Protein AF-A0AB39HNG6-F1 (afdb_monomer)

pLDDT: mean 87.45, std 13.61, range [41.75, 96.56]

Sequence (60 aa):
MDFHIAGFAYYDGLDVIDEFTLGKPVELLSEADNLCDPEAVAIYYQTRKIGYDRKTRMHY

Structure (mmCIF, N/CA/C/O backbone):
data_AF-A0AB39HNG6-F1
#
_entry.id   AF-A0AB39HNG6-F1
#
loop_
_atom_site.group_PDB
_atom_site.id
_atom_site.type_symbol
_atom_site.label_atom_id
_atom_site.label_alt_id
_atom_site.label_comp_id
_atom_site.label_asym_id
_atom_site.label_entity_id
_atom_site.label_seq_id
_atom_site.pdbx_PDB_ins_code
_atom_site.Cartn_x
_atom_site.Cartn_y
_atom_site.Cartn_z
_atom_site.occupancy
_atom_site.B_iso_or_equiv
_atom_site.auth_seq_id
_atom_site.auth_comp_id
_atom_site.auth_asym_id
_atom_site.auth_atom_id
_atom_site.pdbx_PDB_model_num
ATOM 1 N N . MET A 1 1 ? -16.803 -6.004 -10.602 1.00 57.69 1 MET A N 1
ATOM 2 C CA . MET A 1 1 ? -15.689 -5.037 -10.555 1.00 57.69 1 MET A CA 1
ATOM 3 C C . MET A 1 1 ? -14.901 -5.461 -9.341 1.00 57.69 1 MET A C 1
ATOM 5 O O . MET A 1 1 ? -15.372 -5.235 -8.234 1.00 57.69 1 MET A O 1
ATOM 9 N N . ASP A 1 2 ? -13.823 -6.203 -9.553 1.00 71.25 2 ASP A N 1
ATOM 10 C CA . ASP A 1 2 ? -13.089 -6.848 -8.466 1.00 71.25 2 ASP A CA 1
ATOM 11 C C . ASP A 1 2 ? -11.792 -6.086 -8.225 1.00 71.25 2 ASP A C 1
ATOM 13 O O . ASP A 1 2 ? -11.146 -5.628 -9.171 1.00 71.25 2 ASP A O 1
ATOM 17 N N . PHE A 1 3 ? -11.440 -5.916 -6.955 1.00 76.19 3 PHE A N 1
ATOM 18 C CA . PHE A 1 3 ? -10.227 -5.234 -6.537 1.00 76.19 3 PHE A CA 1
ATOM 19 C C . PHE A 1 3 ? -9.317 -6.252 -5.860 1.00 76.19 3 PHE A C 1
ATOM 21 O O . PHE A 1 3 ? -9.694 -6.871 -4.865 1.00 76.19 3 PHE A O 1
ATOM 28 N N . HIS A 1 4 ? -8.128 -6.451 -6.424 1.00 86.75 4 HIS A N 1
ATOM 29 C CA . HIS A 1 4 ? -7.163 -7.420 -5.923 1.00 86.75 4 HIS A CA 1
ATOM 30 C C . HIS A 1 4 ? -5.901 -6.706 -5.459 1.00 86.75 4 HIS A C 1
ATOM 32 O O . HIS A 1 4 ? -5.323 -5.913 -6.201 1.00 86.75 4 HIS A O 1
ATOM 38 N N . ILE A 1 5 ? -5.455 -7.044 -4.252 1.00 90.00 5 ILE A N 1
ATOM 39 C CA . ILE A 1 5 ? -4.197 -6.563 -3.687 1.00 90.00 5 ILE A CA 1
ATOM 40 C C . ILE A 1 5 ? -3.083 -7.499 -4.158 1.00 90.00 5 ILE A C 1
ATOM 42 O O . ILE A 1 5 ? -3.058 -8.683 -3.815 1.00 90.00 5 ILE A O 1
ATOM 46 N N . ALA A 1 6 ? -2.159 -6.983 -4.962 1.00 92.19 6 ALA A N 1
ATOM 47 C CA . ALA A 1 6 ? -0.940 -7.689 -5.322 1.00 92.19 6 ALA A CA 1
ATOM 48 C C . ALA A 1 6 ? 0.143 -7.447 -4.267 1.00 92.19 6 ALA A C 1
ATOM 50 O O . ALA A 1 6 ? 0.272 -6.352 -3.727 1.00 92.19 6 ALA A O 1
ATOM 51 N N . GLY A 1 7 ? 0.960 -8.465 -4.004 1.00 91.88 7 GLY A N 1
ATOM 52 C CA . GLY A 1 7 ? 2.113 -8.312 -3.120 1.00 91.88 7 GLY A CA 1
ATOM 53 C C . GLY A 1 7 ? 1.815 -8.450 -1.625 1.00 91.88 7 GLY A C 1
ATOM 54 O O . GLY A 1 7 ? 2.728 -8.256 -0.837 1.00 91.88 7 GLY A O 1
ATOM 55 N N . PHE A 1 8 ? 0.595 -8.824 -1.222 1.00 93.25 8 PHE A N 1
ATOM 56 C CA . PHE A 1 8 ? 0.182 -8.855 0.191 1.00 93.25 8 PHE A CA 1
ATOM 57 C C . PHE A 1 8 ? 1.129 -9.637 1.112 1.00 93.25 8 PHE A C 1
ATOM 59 O O . PHE A 1 8 ? 1.461 -9.171 2.195 1.00 93.25 8 PHE A O 1
ATOM 66 N N . ALA A 1 9 ? 1.627 -10.787 0.650 1.00 93.62 9 ALA A N 1
ATOM 67 C CA . ALA A 1 9 ? 2.575 -11.605 1.405 1.00 93.62 9 ALA A CA 1
ATOM 68 C C . ALA A 1 9 ? 4.030 -11.089 1.396 1.00 93.62 9 ALA A C 1
ATOM 70 O O . ALA A 1 9 ? 4.852 -11.590 2.153 1.00 93.62 9 AL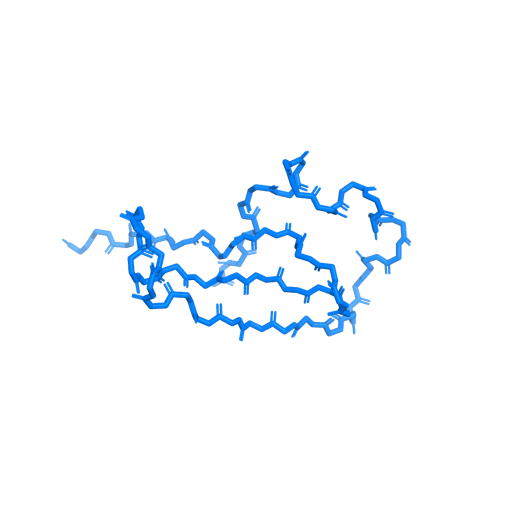A A O 1
ATOM 71 N N . TYR A 1 10 ? 4.361 -10.141 0.515 1.00 93.62 10 TYR A N 1
ATOM 72 C CA . TYR A 1 10 ? 5.707 -9.567 0.375 1.00 93.62 10 TYR A CA 1
ATOM 73 C C . TYR A 1 10 ? 5.871 -8.235 1.118 1.00 93.62 10 TYR A C 1
ATOM 75 O O . TYR A 1 10 ? 6.999 -7.800 1.335 1.00 93.62 10 TYR A O 1
ATOM 83 N N . TYR A 1 11 ? 4.757 -7.593 1.467 1.00 93.62 11 TYR A N 1
ATOM 84 C CA . TYR A 1 11 ? 4.701 -6.382 2.281 1.00 93.62 11 TYR A CA 1
ATOM 85 C C . TYR A 1 11 ? 4.145 -6.711 3.676 1.00 93.62 11 TYR A C 1
ATOM 87 O O . TYR A 1 11 ? 4.029 -7.878 4.045 1.00 93.62 11 TYR A O 1
ATOM 95 N N . ASP A 1 12 ? 3.731 -5.696 4.430 1.00 95.81 12 ASP A N 1
ATOM 96 C CA . ASP A 1 12 ? 3.245 -5.833 5.809 1.00 95.81 12 ASP A CA 1
ATOM 97 C C . ASP A 1 12 ? 1.832 -6.458 5.887 1.00 95.81 12 ASP A C 1
ATOM 99 O O . ASP A 1 12 ? 1.175 -6.406 6.923 1.00 95.81 12 ASP A O 1
ATOM 103 N N . GLY A 1 13 ? 1.317 -7.038 4.796 1.00 93.50 13 GLY A N 1
ATOM 104 C CA . GLY A 1 13 ? -0.032 -7.601 4.740 1.00 93.50 13 GLY A CA 1
ATOM 105 C C . GLY A 1 13 ? -0.233 -8.764 5.712 1.00 93.50 13 GLY A C 1
ATOM 106 O O . GLY A 1 13 ? -1.262 -8.836 6.381 1.00 93.50 13 GLY A O 1
ATOM 107 N N . LEU A 1 14 ? 0.760 -9.649 5.844 1.00 95.38 14 LEU A N 1
ATOM 108 C CA . LEU A 1 14 ? 0.690 -10.760 6.803 1.00 95.38 14 LEU A CA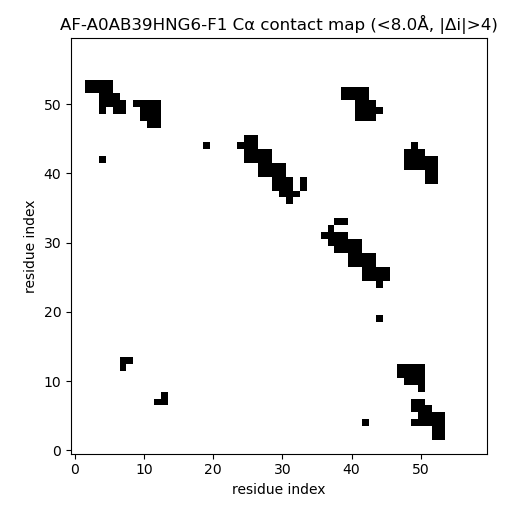 1
ATOM 109 C C . LEU A 1 14 ? 0.704 -10.280 8.255 1.00 95.38 14 LEU A C 1
ATOM 111 O O . LEU A 1 14 ? 0.056 -10.898 9.093 1.00 95.38 14 LEU A O 1
ATOM 115 N N . ASP A 1 15 ? 1.382 -9.167 8.537 1.00 96.25 15 ASP A N 1
ATOM 116 C CA . ASP A 1 15 ? 1.479 -8.612 9.888 1.00 96.25 15 ASP A CA 1
ATOM 117 C C . ASP A 1 15 ? 0.150 -8.013 10.367 1.00 96.25 15 ASP A C 1
ATOM 119 O O . ASP A 1 15 ? -0.103 -7.954 11.567 1.00 96.25 15 ASP A O 1
ATOM 123 N N . VAL A 1 16 ? -0.709 -7.577 9.437 1.00 94.75 16 VAL A N 1
ATOM 124 C CA . VAL A 1 16 ? -1.996 -6.932 9.748 1.00 94.75 16 VAL A CA 1
ATOM 125 C C . VAL A 1 16 ? -3.209 -7.802 9.415 1.00 94.75 16 VAL A C 1
ATOM 127 O O . VAL A 1 16 ? -4.339 -7.322 9.503 1.00 94.75 16 VAL A O 1
ATOM 130 N N . ILE A 1 17 ? -3.015 -9.067 9.023 1.00 94.12 17 ILE A N 1
ATOM 131 C CA . ILE A 1 17 ? -4.088 -9.916 8.475 1.00 94.12 17 ILE A CA 1
ATOM 132 C C . ILE A 1 17 ? -5.255 -10.123 9.452 1.00 94.12 17 ILE A C 1
ATOM 134 O O . ILE A 1 17 ? -6.410 -10.137 9.030 1.00 94.12 17 ILE A O 1
ATOM 138 N N . ASP A 1 18 ? -4.969 -10.201 10.753 1.00 94.88 18 ASP A N 1
ATOM 139 C CA . ASP A 1 18 ? -5.985 -10.379 11.796 1.00 94.88 18 ASP A CA 1
ATOM 140 C C . ASP A 1 18 ? -6.767 -9.083 12.091 1.00 94.88 18 ASP A C 1
ATOM 142 O O . ASP A 1 18 ? -7.884 -9.115 12.611 1.00 94.88 18 ASP A O 1
ATOM 146 N N . GLU A 1 19 ? -6.208 -7.925 11.734 1.00 94.06 19 GLU A N 1
ATOM 147 C CA . GLU A 1 19 ? -6.839 -6.613 11.906 1.00 94.06 19 GLU A CA 1
ATOM 148 C C . GLU A 1 19 ? -7.594 -6.160 10.652 1.00 94.06 19 GLU A C 1
ATOM 150 O O . GLU A 1 19 ? -8.629 -5.480 10.742 1.00 94.06 19 GLU A O 1
ATOM 155 N N . PHE A 1 20 ? -7.076 -6.541 9.481 1.00 92.19 20 PHE A N 1
ATOM 156 C CA . PHE A 1 20 ? -7.543 -6.137 8.162 1.00 92.19 20 PHE A CA 1
ATOM 157 C C . PHE A 1 20 ? -8.787 -6.927 7.736 1.00 92.19 20 PHE A C 1
ATOM 159 O O . PHE A 1 20 ? -8.789 -7.772 6.844 1.00 92.19 20 PHE A O 1
ATOM 166 N N . THR A 1 21 ? -9.875 -6.631 8.438 1.00 90.88 21 THR A N 1
ATOM 167 C CA . THR A 1 21 ? -11.193 -7.250 8.291 1.00 90.88 21 THR A CA 1
ATOM 168 C C . THR A 1 21 ? -12.134 -6.399 7.432 1.00 90.88 21 THR A C 1
ATOM 170 O O . THR A 1 21 ? -11.822 -5.278 7.026 1.00 90.88 21 THR A O 1
ATOM 173 N N . LEU A 1 22 ? -13.318 -6.932 7.122 1.00 91.69 22 LEU A N 1
ATOM 174 C CA . LEU A 1 22 ? -14.312 -6.228 6.309 1.00 91.69 22 LEU A CA 1
ATOM 175 C C . LEU A 1 22 ? -14.726 -4.886 6.936 1.00 91.69 22 LEU A C 1
ATOM 177 O O . LEU A 1 22 ? -14.927 -4.776 8.144 1.00 91.69 22 LEU A O 1
ATOM 181 N N . GLY A 1 23 ? -14.888 -3.868 6.087 1.00 92.25 23 GLY A N 1
ATOM 182 C CA . GLY A 1 23 ? -15.277 -2.515 6.498 1.00 92.25 23 GLY A CA 1
ATOM 183 C C . GLY A 1 23 ? -14.123 -1.639 6.995 1.00 92.25 23 GLY A C 1
ATOM 184 O O . GLY A 1 23 ? -14.351 -0.474 7.321 1.00 92.25 23 GLY A O 1
ATOM 185 N N . LYS A 1 24 ? -12.889 -2.157 7.037 1.00 93.94 24 LYS A N 1
ATOM 186 C CA . LYS A 1 24 ? -11.704 -1.357 7.354 1.00 93.94 24 LYS A CA 1
ATOM 187 C C . LYS A 1 24 ? -11.319 -0.467 6.165 1.00 93.94 24 LYS A C 1
ATOM 189 O O . LYS A 1 24 ? -11.212 -0.975 5.048 1.00 93.94 24 LYS A O 1
ATOM 194 N N . PRO A 1 25 ? -11.120 0.845 6.379 1.00 94.06 25 PRO A N 1
ATOM 195 C CA . PRO A 1 25 ? -10.680 1.736 5.317 1.00 94.06 25 P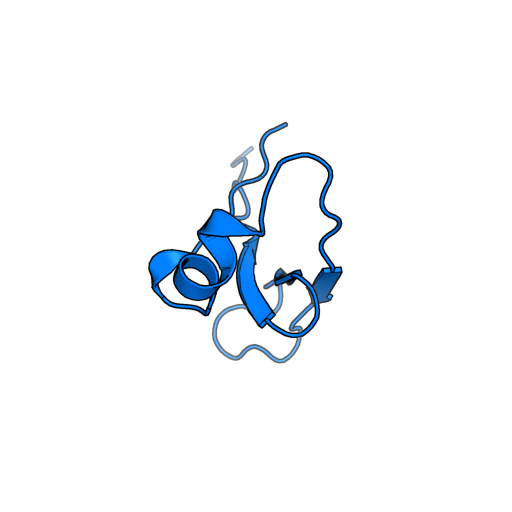RO A CA 1
ATOM 196 C C . PRO A 1 25 ? -9.218 1.464 4.951 1.00 94.06 25 PRO A C 1
ATOM 198 O O . PRO A 1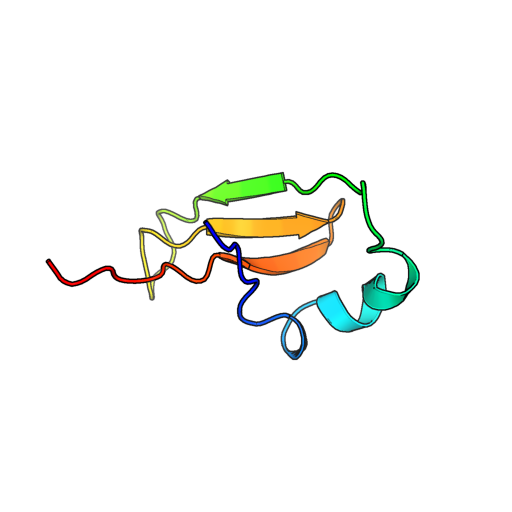 25 ? -8.420 1.043 5.790 1.00 94.06 25 PRO A O 1
ATOM 201 N N . VAL A 1 26 ? -8.883 1.755 3.698 1.00 94.62 26 VAL A N 1
ATOM 202 C CA . VAL A 1 26 ? -7.515 1.764 3.174 1.00 94.62 26 VAL A CA 1
ATOM 203 C C . VAL A 1 26 ? -7.244 3.094 2.494 1.00 94.62 26 VAL A C 1
ATOM 205 O O . VAL A 1 26 ? -8.169 3.764 2.032 1.00 94.62 26 VAL A O 1
ATOM 208 N N . GLU A 1 27 ? -5.972 3.445 2.402 1.00 96.12 27 GLU A N 1
ATOM 209 C CA . GLU A 1 27 ? -5.497 4.602 1.656 1.00 96.12 27 GLU A CA 1
ATOM 210 C C . GLU A 1 27 ? -4.828 4.136 0.362 1.00 96.12 27 GLU A C 1
ATOM 212 O O . GLU A 1 27 ? -4.096 3.144 0.342 1.00 96.12 27 GLU A O 1
ATOM 217 N N . LEU A 1 28 ? -5.110 4.847 -0.729 1.00 94.44 28 LEU A N 1
ATOM 218 C CA . LEU A 1 28 ? -4.521 4.606 -2.042 1.00 94.44 28 LEU A CA 1
ATOM 219 C C . LEU A 1 28 ? -3.565 5.751 -2.361 1.00 94.44 28 LEU A C 1
ATOM 221 O O . LEU A 1 28 ? -3.982 6.910 -2.386 1.00 94.44 28 LEU A O 1
ATOM 225 N N . LEU A 1 29 ? -2.302 5.424 -2.628 1.00 95.12 29 LEU A N 1
ATOM 226 C CA . LEU A 1 29 ? -1.265 6.398 -2.945 1.00 95.12 29 LEU A CA 1
ATOM 227 C C . LEU A 1 29 ? -0.646 6.081 -4.307 1.00 95.12 29 LEU A C 1
ATOM 229 O O . LEU A 1 29 ? -0.086 5.006 -4.506 1.00 95.12 29 LEU A O 1
ATOM 233 N N . SER A 1 30 ? -0.738 7.023 -5.244 1.00 92.81 30 SER A N 1
ATOM 234 C CA . SER A 1 30 ? -0.068 6.916 -6.542 1.00 92.81 30 SER A CA 1
ATOM 235 C C . SER A 1 30 ? 1.442 7.101 -6.386 1.00 92.81 30 SER A C 1
ATOM 237 O O . SER A 1 30 ? 1.875 8.139 -5.883 1.00 92.81 30 SER A O 1
ATOM 239 N N . GLU A 1 31 ? 2.234 6.151 -6.876 1.00 92.88 31 GLU A N 1
ATOM 240 C CA . GLU A 1 31 ? 3.699 6.231 -6.905 1.00 92.88 31 GLU A CA 1
ATOM 241 C C . GLU A 1 31 ? 4.179 6.572 -8.324 1.00 92.88 31 GLU A C 1
ATOM 243 O O . GLU A 1 31 ? 4.698 5.729 -9.051 1.00 92.88 31 GLU A O 1
ATOM 248 N N . ALA A 1 32 ? 3.981 7.826 -8.744 1.00 90.50 32 ALA A N 1
ATOM 249 C CA . ALA A 1 32 ? 4.328 8.277 -10.099 1.00 90.50 32 ALA A CA 1
ATOM 250 C C . ALA A 1 32 ? 5.840 8.238 -10.406 1.00 90.50 32 ALA A C 1
ATOM 252 O O . ALA A 1 32 ? 6.252 8.267 -11.565 1.00 90.50 32 ALA A O 1
ATOM 253 N N . ASP A 1 33 ? 6.666 8.193 -9.364 1.00 91.75 33 ASP A N 1
ATOM 254 C CA . ASP A 1 33 ? 8.122 8.087 -9.394 1.00 91.75 33 ASP A CA 1
ATOM 255 C C . ASP A 1 33 ? 8.628 6.641 -9.252 1.00 91.75 33 ASP A C 1
ATOM 257 O O . ASP A 1 33 ? 9.839 6.405 -9.215 1.00 91.75 33 ASP 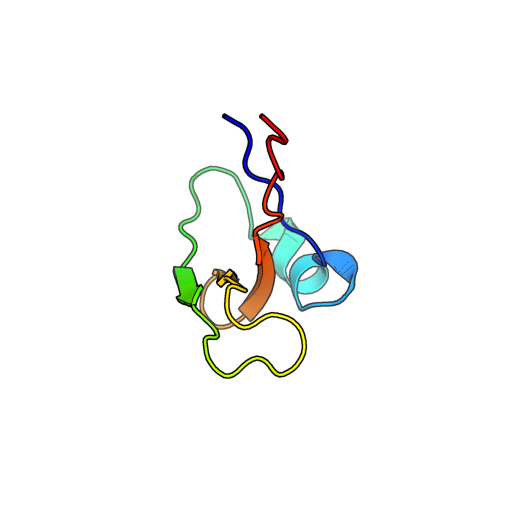A O 1
ATOM 261 N N . ASN A 1 34 ? 7.725 5.656 -9.205 1.00 86.44 34 ASN A N 1
ATOM 262 C CA . ASN A 1 34 ? 8.098 4.253 -9.157 1.00 86.44 34 ASN A CA 1
ATOM 263 C C . ASN A 1 34 ? 8.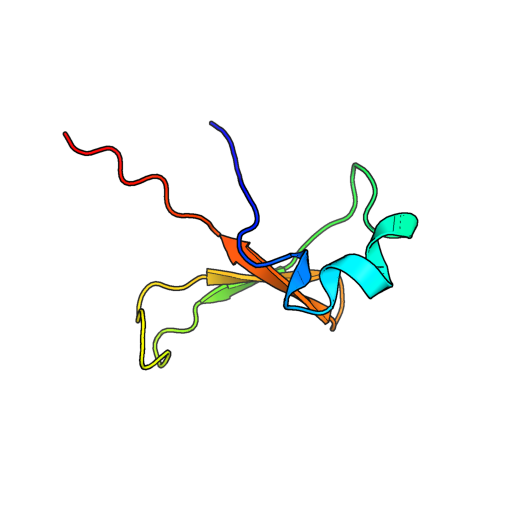837 3.857 -10.447 1.00 86.44 34 ASN A C 1
ATOM 265 O O . ASN A 1 34 ? 8.280 3.863 -11.545 1.00 86.44 34 ASN A O 1
ATOM 269 N N . LEU A 1 35 ? 10.115 3.489 -10.298 1.00 87.69 35 LEU A N 1
ATOM 270 C CA . LEU A 1 35 ? 11.014 3.171 -11.414 1.00 87.69 35 LEU A CA 1
ATOM 271 C C . LEU A 1 35 ? 10.552 1.969 -12.257 1.00 87.69 35 LEU A C 1
ATOM 273 O O . LEU A 1 35 ? 10.997 1.823 -13.395 1.00 87.69 35 LEU A O 1
ATOM 277 N N . CYS A 1 36 ? 9.704 1.098 -11.701 1.00 86.94 36 CYS A N 1
ATOM 278 C CA . CYS A 1 36 ? 9.200 -0.094 -12.377 1.00 86.94 36 CYS A CA 1
ATOM 279 C C . CYS A 1 36 ? 7.874 0.162 -13.103 1.00 86.94 36 CYS A C 1
ATOM 281 O O . CYS A 1 36 ? 7.693 -0.317 -14.221 1.00 86.94 36 CYS A O 1
ATOM 283 N N . ASP A 1 37 ? 6.948 0.878 -12.463 1.00 87.44 37 ASP A N 1
ATOM 284 C CA . ASP A 1 37 ? 5.621 1.178 -13.004 1.00 87.44 37 ASP A CA 1
ATOM 285 C C . ASP A 1 37 ? 5.152 2.562 -12.523 1.00 87.44 37 ASP A C 1
ATOM 287 O O . ASP A 1 37 ? 4.671 2.676 -11.395 1.00 87.44 37 ASP A O 1
ATOM 291 N N . PRO A 1 38 ? 5.250 3.614 -13.358 1.00 88.75 38 PRO A N 1
ATOM 292 C CA . PRO A 1 38 ? 4.856 4.973 -12.980 1.00 88.75 38 PRO A CA 1
ATOM 293 C C . PRO A 1 38 ? 3.343 5.132 -12.784 1.00 88.75 38 PRO A C 1
ATOM 295 O O . PRO A 1 38 ? 2.879 6.199 -12.391 1.00 88.75 38 PRO A O 1
ATOM 298 N N . GLU A 1 39 ? 2.545 4.105 -13.080 1.00 89.44 39 GLU A N 1
ATOM 299 C CA . GLU A 1 39 ? 1.124 4.113 -12.778 1.00 89.44 39 GLU A CA 1
ATOM 300 C C . GLU A 1 39 ? 0.747 3.233 -11.573 1.00 89.44 39 GLU A C 1
ATOM 302 O O . GLU A 1 39 ? -0.443 2.954 -11.381 1.00 89.44 39 GLU A O 1
ATOM 307 N N . ALA A 1 40 ? 1.728 2.778 -10.786 1.00 90.44 40 ALA A N 1
ATOM 308 C CA . ALA A 1 40 ? 1.497 1.962 -9.603 1.00 90.44 40 ALA A CA 1
ATOM 309 C C . ALA A 1 40 ?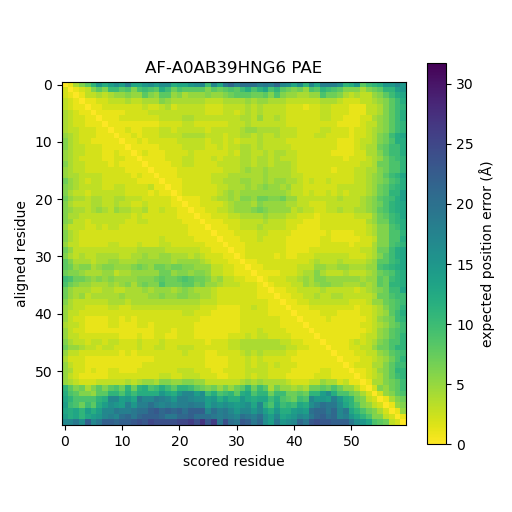 0.703 2.726 -8.533 1.00 90.44 40 ALA A C 1
ATOM 311 O O . ALA A 1 40 ? 1.011 3.875 -8.199 1.00 90.44 40 ALA A O 1
ATOM 312 N N . VAL A 1 41 ? -0.292 2.059 -7.941 1.00 93.19 41 VAL A N 1
ATOM 313 C CA . VAL A 1 41 ? -1.041 2.579 -6.792 1.00 93.19 41 VAL A CA 1
ATOM 314 C C . VAL A 1 41 ? -0.790 1.684 -5.588 1.00 93.19 41 VAL A C 1
ATOM 316 O O . VAL A 1 41 ? -1.250 0.543 -5.526 1.00 93.19 41 VAL A O 1
ATOM 319 N N . ALA A 1 42 ? -0.026 2.195 -4.626 1.00 94.75 42 ALA A N 1
ATOM 320 C CA . ALA A 1 42 ? 0.235 1.523 -3.365 1.00 94.75 42 ALA A CA 1
ATOM 321 C C . ALA A 1 42 ? -1.002 1.577 -2.461 1.00 94.75 42 ALA A C 1
ATOM 323 O O . ALA A 1 42 ? -1.721 2.576 -2.413 1.00 94.75 42 ALA A O 1
ATOM 324 N N . ILE A 1 43 ? -1.228 0.493 -1.727 1.00 95.38 43 ILE A N 1
ATOM 325 C CA . ILE A 1 43 ? -2.351 0.332 -0.808 1.00 95.38 43 ILE A CA 1
ATOM 326 C C . ILE A 1 43 ? -1.801 0.299 0.609 1.00 95.38 43 ILE A C 1
ATOM 328 O O . ILE A 1 43 ? -0.935 -0.522 0.930 1.00 95.38 43 ILE A O 1
ATOM 332 N N . TYR A 1 44 ? -2.344 1.166 1.456 1.00 96.50 44 TYR A N 1
ATOM 333 C CA . TYR A 1 44 ? -1.979 1.277 2.858 1.00 96.50 44 TYR A CA 1
ATOM 334 C C . TYR A 1 44 ? -3.164 0.951 3.764 1.00 96.50 44 TYR A C 1
ATOM 336 O O . TYR A 1 44 ? -4.28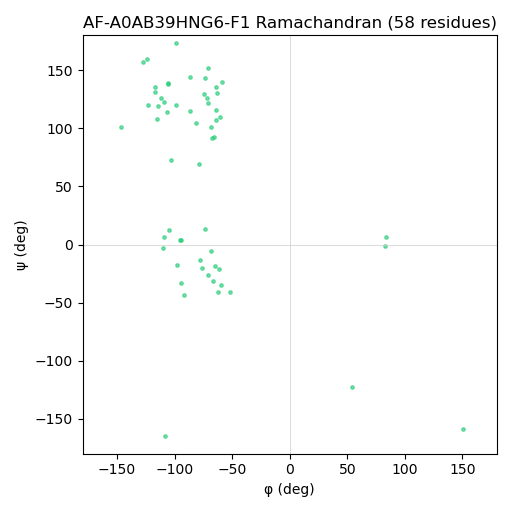1 1.425 3.553 1.00 96.50 44 TYR A O 1
ATOM 344 N N . TYR A 1 45 ? -2.905 0.166 4.806 1.00 96.31 45 TYR A N 1
ATOM 345 C CA . TYR A 1 45 ? -3.773 0.068 5.973 1.00 96.31 45 TYR A CA 1
ATOM 346 C C . TYR A 1 45 ? -3.083 0.796 7.126 1.00 96.31 45 TYR A C 1
ATOM 348 O O . TYR A 1 45 ? -2.009 0.388 7.568 1.00 96.31 45 TYR A O 1
ATOM 356 N N . GLN A 1 46 ? -3.675 1.899 7.590 1.00 94.56 46 GLN A N 1
ATOM 357 C CA . GLN A 1 46 ? -3.007 2.830 8.506 1.00 94.56 46 GLN A CA 1
ATOM 358 C C . GLN A 1 46 ? -1.660 3.287 7.902 1.00 94.56 46 GLN A C 1
ATOM 360 O O . GLN A 1 46 ? -1.623 3.791 6.787 1.00 94.56 46 GLN A O 1
ATOM 365 N N . THR A 1 47 ? -0.539 3.075 8.592 1.00 95.31 47 THR A N 1
ATOM 366 C CA . THR A 1 47 ? 0.809 3.419 8.108 1.00 95.31 47 THR A CA 1
ATOM 367 C C . THR A 1 47 ? 1.528 2.257 7.414 1.00 95.31 47 THR A C 1
ATOM 369 O O . THR A 1 47 ? 2.692 2.387 7.038 1.00 95.31 47 THR A O 1
ATOM 372 N N . ARG A 1 48 ? 0.859 1.109 7.249 1.00 96.31 48 ARG A N 1
ATOM 373 C CA . ARG A 1 48 ? 1.441 -0.139 6.741 1.00 96.31 48 ARG A CA 1
ATOM 374 C C . ARG A 1 48 ? 1.125 -0.305 5.263 1.00 96.31 48 ARG A C 1
ATOM 376 O O . ARG A 1 48 ? -0.046 -0.382 4.892 1.00 96.31 48 ARG A O 1
ATOM 383 N N . LYS A 1 49 ? 2.155 -0.388 4.416 1.00 96.50 49 LYS A N 1
ATOM 384 C CA . LYS A 1 49 ? 1.974 -0.753 3.004 1.00 96.50 49 LYS A CA 1
ATOM 385 C C . LYS A 1 49 ? 1.613 -2.230 2.954 1.00 96.50 49 LYS A C 1
ATOM 387 O O . LYS A 1 49 ? 2.384 -3.055 3.427 1.00 96.50 49 LYS A O 1
ATOM 392 N N . ILE A 1 50 ? 0.461 -2.558 2.384 1.00 96.56 50 ILE A N 1
ATOM 393 C CA . ILE A 1 50 ? -0.037 -3.940 2.299 1.00 96.56 50 ILE A CA 1
ATOM 394 C C . ILE A 1 50 ? -0.020 -4.483 0.871 1.00 96.56 50 ILE A C 1
ATOM 396 O O . ILE A 1 50 ? -0.350 -5.642 0.650 1.00 96.56 50 ILE A O 1
ATOM 400 N N . GLY A 1 51 ? 0.362 -3.671 -0.113 1.00 95.00 51 GLY A N 1
ATOM 401 C CA . GLY A 1 51 ? 0.504 -4.109 -1.495 1.00 95.00 51 GLY A CA 1
A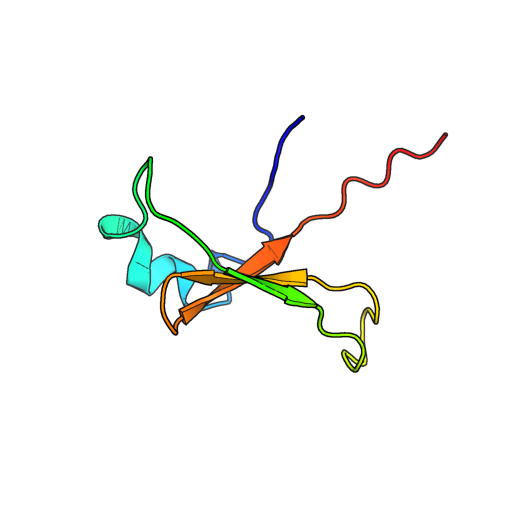TOM 402 C C . GLY A 1 51 ? 0.249 -3.002 -2.500 1.00 95.00 51 GLY A C 1
ATOM 403 O O . GLY A 1 51 ? 0.327 -1.820 -2.173 1.00 95.00 51 GLY A O 1
ATOM 404 N N . TYR A 1 52 ? -0.069 -3.414 -3.721 1.00 94.00 52 TYR A N 1
ATOM 405 C CA . TYR A 1 52 ? -0.503 -2.539 -4.807 1.00 94.00 52 TYR A CA 1
ATOM 406 C C . TYR A 1 52 ? -1.850 -2.982 -5.349 1.00 94.00 52 TYR A C 1
ATOM 408 O O . TYR A 1 52 ? -2.231 -4.151 -5.212 1.00 94.00 52 TYR A O 1
ATOM 416 N N . ASP A 1 53 ? -2.540 -2.072 -6.025 1.00 89.38 53 ASP A N 1
ATOM 417 C CA . ASP A 1 53 ? -3.651 -2.466 -6.869 1.00 89.38 53 ASP A CA 1
ATOM 418 C C . ASP A 1 53 ? -3.138 -3.357 -8.011 1.00 89.38 53 ASP A C 1
ATOM 420 O O . ASP A 1 53 ? -2.146 -3.083 -8.687 1.00 89.38 53 ASP A O 1
ATOM 424 N N . ARG A 1 54 ? -3.784 -4.503 -8.227 1.00 79.19 54 ARG A N 1
ATOM 425 C CA . ARG A 1 54 ? -3.566 -5.236 -9.468 1.00 79.19 54 ARG A CA 1
ATOM 426 C C . ARG A 1 54 ? -4.443 -4.589 -10.527 1.00 79.19 54 ARG A C 1
ATOM 428 O O . ARG A 1 54 ? -5.643 -4.859 -10.574 1.00 79.19 54 ARG A O 1
ATOM 435 N N . LYS A 1 55 ? -3.845 -3.810 -11.429 1.00 68.69 55 LYS A N 1
ATOM 436 C CA . LYS A 1 55 ? -4.546 -3.384 -12.643 1.00 68.69 55 LYS A CA 1
ATOM 437 C C . LYS A 1 55 ? -4.935 -4.609 -13.467 1.00 68.69 55 LYS A C 1
ATOM 439 O O . LYS A 1 55 ? -4.089 -5.270 -14.072 1.00 68.69 55 LYS A O 1
ATOM 444 N N . THR A 1 56 ? -6.227 -4.907 -13.527 1.00 56.06 56 THR A N 1
ATOM 445 C CA . THR A 1 56 ? -6.760 -5.809 -14.547 1.00 56.06 56 THR A CA 1
ATOM 446 C C . THR A 1 56 ? -6.629 -5.088 -15.882 1.00 56.06 56 THR A C 1
ATOM 448 O O . THR A 1 56 ? -7.417 -4.193 -16.184 1.00 56.06 56 THR A O 1
ATOM 451 N N . ARG A 1 57 ? -5.615 -5.437 -16.683 1.00 56.41 57 ARG A N 1
ATOM 452 C CA . ARG A 1 57 ? -5.550 -4.992 -18.078 1.00 56.41 57 ARG A CA 1
ATOM 453 C C . ARG A 1 57 ? -6.711 -5.646 -18.823 1.00 56.41 57 ARG A C 1
ATOM 455 O O . ARG A 1 57 ? -6.596 -6.774 -19.291 1.00 56.41 57 ARG A O 1
ATOM 462 N N . MET A 1 58 ? -7.841 -4.949 -18.894 1.00 47.78 58 MET A N 1
ATOM 463 C CA . MET A 1 58 ? -8.887 -5.256 -19.862 1.00 47.78 58 MET A CA 1
ATOM 464 C C . MET A 1 58 ? -8.297 -4.910 -21.233 1.00 47.78 58 MET A C 1
ATOM 466 O O . MET A 1 58 ? -8.299 -3.751 -21.643 1.00 47.78 58 MET A O 1
ATOM 470 N N . HIS A 1 59 ? -7.674 -5.893 -21.883 1.00 43.91 59 HIS A N 1
ATOM 471 C CA . HIS A 1 59 ? -7.321 -5.787 -23.292 1.00 43.91 59 HIS A CA 1
ATOM 472 C C . HIS A 1 59 ? -8.638 -5.697 -24.074 1.00 43.91 59 HIS A C 1
ATOM 474 O O . HIS A 1 59 ? -9.383 -6.675 -24.116 1.00 43.91 59 HIS A O 1
ATOM 480 N N . TYR A 1 60 ? -8.944 -4.504 -24.588 1.00 41.75 60 TYR A N 1
ATOM 481 C CA . TYR A 1 60 ? -10.003 -4.287 -25.576 1.00 41.75 60 TYR A CA 1
ATOM 482 C C . TYR A 1 60 ? -9.574 -4.819 -26.943 1.00 41.75 60 TYR A C 1
ATOM 484 O O . TYR A 1 60 ? -8.367 -4.695 -27.263 1.00 41.75 60 TYR A O 1
#

Foldseek 3Di:
DDWDFPCQVVWCNVVCVVVPDPPQDKDWDQCCVPPVDNRWIFIGRPPTTRGTTDPPPPPD

Secondary structure (DSSP, 8-state):
----EESTTTTTTTTTTTT--TT---EEEE-TT-SS-TT-EEEEETTEEEEEE-------

Organism: NCBI:txid3231488

Nearest PDB structures (foldseek):
  3k2y-assembly1_A  TM=8.471E-01  e=3.757E-02  Lactiplantibacillus plantarum
  4xzg-assembly1_A  TM=8.541E-01  e=2.643E-01  Homo sapiens

InterPro domains:
  IPR014905 HIRAN domain [PF08797] (2-52)

Mean predicted aligned error: 4.62 Å

Solvent-accessible surface area (backbone atoms only — not comparable to full-atom values): 3773 Å² total; per-residue (Å²): 141,86,86,47,71,37,53,28,85,79,40,52,27,69,83,40,51,92,73,68,49,92,91,63,76,70,47,80,44,77,36,64,80,40,91,88,44,50,82,39,35,38,31,23,49,85,94,39,52,29,26,28,63,52,80,78,80,76,80,125

Radius of gyration: 12.14 Å; Cα contacts (8 Å, |Δi|>4): 86; chains: 1; bounding box: 27×20×38 Å